Protein AF-A0A0F6YM95-F1 (afdb_monomer_lite)

InterPro domains:
  IPR043502 DNA/RNA polymerase superfamily [SSF56672] (3-67)
  IPR051083 Group II Intron Splicing and Mobility/Defense [PTHR34047] (2-70)

Sequence (93 aa):
MLEAIHEQDFLPCSYGFRPGRSAHHALRELNRILWTGEAAWVLEADIESFFDSIDREMLKEMLRRRILSSIHEIPIARVLPGAFGLWTRRIGW

Organism: NCBI:txid927083

Radius of gyration: 22.8 Å; chains: 1; bounding box: 77×30×32 Å

Foldseek 3Di:
DVLVLVVVPDDPLDQPPHPPGDPVVNVVVVVVCVVVVVDPDDDDDDDPPVVNPDDPVVVVVVVVVSVVVVVVVPPPVVPDPPPPPPPPPPDDD

Structure (mmCIF, N/CA/C/O backbone):
data_AF-A0A0F6YM95-F1
#
_entry.id   AF-A0A0F6YM95-F1
#
loop_
_atom_site.group_PDB
_atom_site.id
_atom_site.type_symbol
_atom_site.label_atom_id
_atom_site.label_alt_id
_atom_site.label_comp_id
_atom_site.label_asym_id
_atom_site.label_entity_id
_atom_site.label_seq_id
_atom_site.pdbx_PDB_ins_code
_atom_site.Cartn_x
_atom_site.Cartn_y
_atom_site.Cartn_z
_atom_site.occupancy
_atom_site.B_iso_or_equiv
_atom_site.auth_seq_id
_atom_site.auth_comp_id
_atom_site.auth_asym_id
_atom_site.auth_atom_id
_atom_site.pdbx_PDB_model_num
ATOM 1 N N . MET A 1 1 ? -20.758 -1.751 4.572 1.00 47.53 1 MET A N 1
ATOM 2 C CA . MET A 1 1 ? -21.414 -0.732 3.713 1.00 47.53 1 MET A CA 1
ATOM 3 C C . MET A 1 1 ? -20.462 0.379 3.245 1.00 47.53 1 MET A C 1
ATOM 5 O O . MET A 1 1 ? -20.766 0.978 2.229 1.00 47.53 1 MET A O 1
ATOM 9 N N . LEU A 1 2 ? -19.308 0.622 3.901 1.00 53.06 2 LEU A N 1
ATOM 10 C CA . LEU A 1 2 ? -18.258 1.517 3.367 1.00 53.06 2 LEU A CA 1
ATOM 11 C C . LEU A 1 2 ? -17.376 0.858 2.286 1.00 53.06 2 LEU A C 1
ATOM 13 O O . LEU A 1 2 ? -16.970 1.527 1.345 1.00 53.06 2 LEU A O 1
ATOM 17 N N . GLU A 1 3 ? -17.103 -0.447 2.387 1.00 52.53 3 GLU A N 1
ATOM 18 C CA . GLU A 1 3 ? -16.205 -1.168 1.462 1.00 52.53 3 GLU A CA 1
ATOM 19 C C . GLU A 1 3 ? -16.628 -1.046 -0.011 1.00 52.53 3 GLU A C 1
ATOM 21 O O . GLU A 1 3 ? -15.798 -0.743 -0.862 1.00 52.53 3 GLU A O 1
ATOM 26 N N . ALA A 1 4 ? -17.929 -1.170 -0.300 1.00 50.22 4 ALA A N 1
ATOM 27 C CA . ALA A 1 4 ? -18.471 -1.106 -1.660 1.00 50.22 4 ALA A CA 1
ATOM 28 C C . ALA A 1 4 ? -18.307 0.271 -2.340 1.00 50.22 4 ALA A C 1
ATOM 30 O O . ALA A 1 4 ? -18.273 0.348 -3.564 1.00 50.22 4 ALA A O 1
ATOM 31 N N . ILE A 1 5 ? -18.185 1.350 -1.557 1.00 54.50 5 ILE A N 1
ATOM 32 C CA . ILE A 1 5 ? -17.972 2.719 -2.060 1.00 54.50 5 ILE A CA 1
ATOM 33 C C . ILE A 1 5 ? -16.487 2.968 -2.36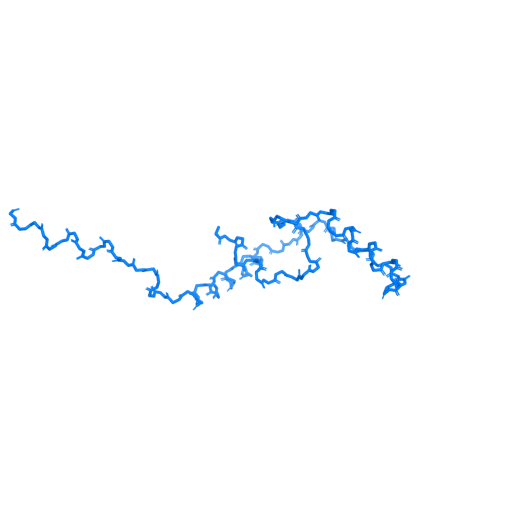8 1.00 54.50 5 ILE A C 1
ATOM 35 O O . ILE A 1 5 ? -16.148 3.732 -3.277 1.00 54.50 5 ILE A O 1
ATOM 39 N N . HIS A 1 6 ? -15.595 2.334 -1.603 1.00 52.72 6 HIS A N 1
ATOM 40 C CA . HIS A 1 6 ? -14.150 2.459 -1.785 1.00 52.72 6 HIS A CA 1
ATOM 41 C C . HIS A 1 6 ? -13.623 1.554 -2.903 1.00 52.72 6 HIS A C 1
ATOM 43 O O . HIS A 1 6 ? -12.666 1.915 -3.584 1.00 52.72 6 HIS A O 1
ATOM 49 N N . GLU A 1 7 ? -14.252 0.401 -3.135 1.00 56.72 7 GLU A N 1
ATOM 50 C CA . GLU A 1 7 ? -13.752 -0.582 -4.097 1.00 56.72 7 GLU A CA 1
ATOM 51 C C . GLU A 1 7 ? -13.777 -0.110 -5.557 1.00 56.72 7 GLU A C 1
ATOM 53 O O . GLU A 1 7 ? -12.927 -0.532 -6.340 1.00 56.72 7 GLU A O 1
ATOM 58 N N . GLN A 1 8 ? -14.688 0.807 -5.895 1.00 55.53 8 GLN A N 1
ATOM 59 C CA . GLN A 1 8 ? -14.828 1.377 -7.241 1.00 55.53 8 GLN A CA 1
ATOM 60 C C . GLN A 1 8 ? -13.700 2.351 -7.621 1.00 55.53 8 GLN A C 1
ATOM 62 O O . GLN A 1 8 ? -13.443 2.544 -8.805 1.00 55.53 8 GLN A O 1
ATOM 67 N N . ASP A 1 9 ? -12.996 2.914 -6.636 1.00 63.03 9 ASP A N 1
ATOM 68 C CA . ASP A 1 9 ? -11.919 3.889 -6.854 1.00 63.03 9 ASP A CA 1
ATOM 69 C C . ASP A 1 9 ? -10.517 3.299 -6.712 1.00 63.03 9 ASP A C 1
ATOM 71 O O . ASP A 1 9 ? -9.528 3.927 -7.100 1.00 63.03 9 ASP A O 1
ATOM 75 N N . PHE A 1 10 ? -10.393 2.115 -6.110 1.00 69.88 10 PHE A N 1
ATOM 76 C CA . PHE A 1 10 ? -9.079 1.526 -5.919 1.00 69.88 10 PHE A CA 1
ATOM 77 C C . PHE A 1 10 ? -8.488 1.108 -7.257 1.00 69.88 10 PHE A C 1
ATOM 79 O O . PHE A 1 10 ? -9.041 0.271 -7.973 1.00 69.88 10 PHE A O 1
ATOM 86 N N . LEU A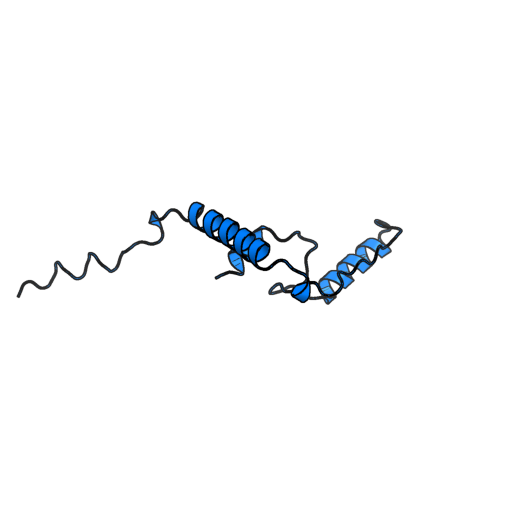 1 11 ? -7.290 1.620 -7.534 1.00 74.19 11 LEU A N 1
ATOM 87 C CA . LEU A 1 11 ? -6.524 1.198 -8.693 1.00 74.19 11 LEU A CA 1
ATOM 88 C C . LEU A 1 11 ? -6.349 -0.333 -8.703 1.00 74.19 11 LEU A C 1
ATOM 90 O O . LEU A 1 11 ? -6.218 -0.959 -7.640 1.00 74.19 11 LEU A O 1
ATOM 94 N N . PRO A 1 12 ? -6.291 -0.961 -9.893 1.00 77.44 12 PRO A N 1
ATOM 95 C CA . PRO A 1 12 ? -6.074 -2.400 -10.017 1.00 77.44 12 PRO A CA 1
ATOM 96 C C . PRO A 1 12 ? -4.789 -2.889 -9.339 1.00 77.44 12 PRO A C 1
ATOM 98 O O . PRO A 1 12 ? -4.745 -4.039 -8.914 1.00 77.44 12 PRO A O 1
ATOM 101 N N . CYS A 1 13 ? -3.785 -2.024 -9.183 1.00 78.94 13 CYS A N 1
ATOM 102 C CA . CYS A 1 13 ? -2.527 -2.308 -8.492 1.00 78.94 13 CYS A CA 1
ATOM 103 C C . CYS A 1 13 ? -2.577 -2.109 -6.964 1.00 78.94 13 CYS A C 1
ATOM 105 O O . CYS A 1 13 ? -1.576 -2.336 -6.290 1.00 78.94 13 CYS A O 1
ATOM 107 N N . SER A 1 14 ? -3.717 -1.707 -6.391 1.00 83.19 14 SER A N 1
ATOM 108 C CA . SER A 1 14 ? -3.881 -1.599 -4.938 1.00 83.19 14 SER A CA 1
ATOM 109 C C . SER A 1 14 ? -4.301 -2.945 -4.339 1.00 83.19 14 SER A C 1
ATOM 111 O O . SER A 1 14 ? -5.359 -3.493 -4.679 1.00 83.19 14 SER A O 1
ATOM 113 N N . TYR A 1 15 ? -3.470 -3.484 -3.445 1.00 83.00 15 TYR A N 1
ATOM 114 C CA . TYR A 1 15 ? -3.665 -4.796 -2.811 1.00 83.00 15 TYR A CA 1
ATOM 115 C C . TYR A 1 15 ? -3.831 -4.735 -1.285 1.00 83.00 15 TYR A C 1
ATOM 117 O O . TYR A 1 15 ? -4.258 -5.723 -0.690 1.00 83.00 15 TYR A O 1
ATOM 125 N N . GLY A 1 16 ? -3.498 -3.609 -0.646 1.00 81.44 16 GLY A N 1
ATOM 126 C CA . GLY A 1 16 ? -3.554 -3.454 0.810 1.00 81.44 16 GLY A CA 1
ATOM 127 C C . GLY A 1 16 ? -4.978 -3.248 1.331 1.00 81.44 16 GLY A C 1
ATOM 128 O O . GLY A 1 16 ? -5.761 -2.547 0.700 1.00 81.44 16 GLY A O 1
ATOM 129 N N . PHE A 1 17 ? -5.297 -3.844 2.487 1.00 74.38 17 PHE A N 1
ATOM 130 C CA . PHE A 1 17 ? -6.556 -3.652 3.232 1.00 74.38 17 PHE A CA 1
ATOM 131 C C . PHE A 1 17 ? -7.844 -3.840 2.407 1.00 74.38 17 PHE A C 1
ATOM 133 O O . PHE A 1 17 ? -8.851 -3.178 2.655 1.00 74.38 17 PHE A O 1
ATOM 140 N N . ARG A 1 18 ? -7.823 -4.752 1.426 1.00 75.69 18 ARG A N 1
ATOM 141 C CA . ARG A 1 18 ? -8.970 -5.057 0.560 1.00 75.69 18 ARG A CA 1
ATOM 142 C C . ARG A 1 18 ? -9.466 -6.489 0.775 1.00 75.69 18 ARG A C 1
ATOM 144 O O . ARG A 1 18 ? -8.644 -7.408 0.794 1.00 75.69 18 ARG A O 1
ATOM 151 N N . PRO A 1 19 ? -10.787 -6.716 0.878 1.00 71.62 19 PRO A N 1
ATOM 152 C CA . PRO A 1 19 ? -11.331 -8.067 0.940 1.00 71.62 19 PRO A CA 1
ATOM 153 C C . PRO A 1 19 ? -10.993 -8.830 -0.350 1.00 71.62 19 PRO A C 1
ATOM 155 O O . PRO A 1 19 ? -11.087 -8.298 -1.452 1.00 71.62 19 PRO A O 1
ATOM 1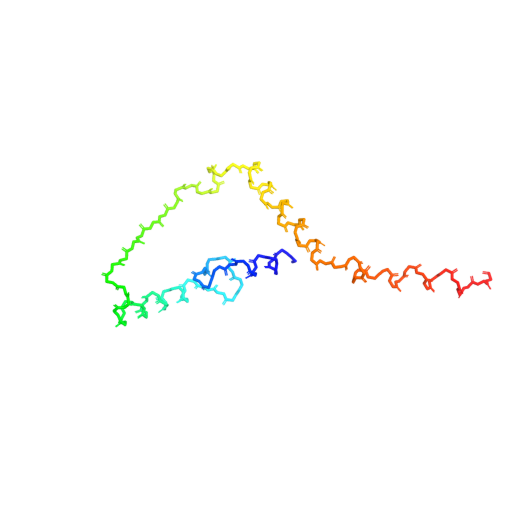58 N N . GLY A 1 20 ? -10.530 -10.076 -0.221 1.00 78.19 20 GLY A N 1
ATOM 159 C CA . GLY A 1 20 ? -10.176 -10.923 -1.369 1.00 78.19 20 GLY A CA 1
ATOM 160 C C . GLY A 1 20 ? -8.862 -10.574 -2.083 1.00 78.19 20 GLY A C 1
ATOM 161 O O . GLY A 1 20 ? -8.519 -11.232 -3.064 1.00 78.19 20 GLY A O 1
ATOM 162 N N . ARG A 1 21 ? -8.092 -9.589 -1.600 1.00 79.81 21 ARG A N 1
ATOM 163 C CA . ARG A 1 21 ? -6.724 -9.308 -2.065 1.00 79.81 21 ARG A CA 1
ATOM 164 C C . ARG A 1 21 ? -5.737 -9.465 -0.914 1.00 79.81 21 ARG A C 1
ATOM 166 O O . ARG A 1 21 ? -6.059 -9.217 0.241 1.00 79.81 21 ARG A O 1
ATOM 173 N N . SER A 1 22 ? -4.530 -9.923 -1.229 1.00 83.69 22 SER A N 1
ATOM 174 C CA . SER A 1 22 ? -3.485 -10.181 -0.235 1.00 83.69 22 SER A CA 1
ATOM 175 C C . SER A 1 22 ? -2.117 -9.758 -0.754 1.00 83.69 22 SER A C 1
ATOM 177 O O . SER A 1 22 ? -1.919 -9.618 -1.964 1.00 83.69 22 SER A O 1
ATOM 179 N N . ALA A 1 23 ? -1.153 -9.615 0.158 1.00 85.69 23 ALA A N 1
ATOM 180 C CA . ALA A 1 23 ? 0.238 -9.312 -0.179 1.00 85.69 23 ALA A CA 1
ATOM 181 C C . ALA A 1 23 ? 0.838 -10.311 -1.189 1.00 85.69 23 ALA A C 1
ATOM 183 O O . ALA A 1 23 ? 1.637 -9.934 -2.041 1.00 85.69 23 ALA A O 1
ATOM 184 N N . HIS A 1 24 ? 0.388 -11.570 -1.171 1.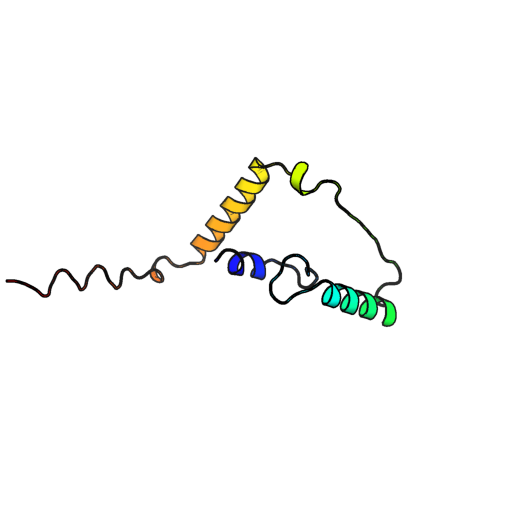00 88.38 24 HIS A N 1
ATOM 185 C CA . HIS A 1 24 ? 0.825 -12.584 -2.131 1.00 88.38 24 HIS A CA 1
ATOM 186 C C . HIS A 1 24 ? 0.418 -12.253 -3.572 1.00 88.38 24 HIS A C 1
ATOM 188 O O . HIS A 1 24 ? 1.155 -12.577 -4.500 1.00 88.38 24 HIS A O 1
ATOM 194 N N . HIS A 1 25 ? -0.733 -11.606 -3.781 1.00 87.50 25 HIS A N 1
ATOM 195 C CA . HIS A 1 25 ? -1.134 -11.155 -5.115 1.00 87.50 25 HIS A CA 1
ATOM 196 C C . HIS A 1 25 ? -0.232 -10.025 -5.615 1.00 87.50 25 HIS A C 1
ATOM 198 O O . HIS A 1 25 ? 0.190 -10.069 -6.767 1.00 87.50 25 HIS A O 1
ATOM 204 N N . ALA A 1 26 ? 0.126 -9.080 -4.740 1.00 86.62 26 ALA A N 1
ATOM 205 C CA . ALA A 1 26 ? 1.063 -8.009 -5.075 1.00 86.62 26 ALA A CA 1
ATOM 206 C C . ALA A 1 26 ? 2.438 -8.568 -5.471 1.00 86.62 26 ALA A C 1
ATOM 208 O O . ALA A 1 26 ? 2.986 -8.195 -6.504 1.00 86.62 26 ALA A O 1
ATOM 209 N N . LEU A 1 27 ? 2.958 -9.526 -4.694 1.00 87.81 27 LEU A N 1
ATOM 210 C CA . LEU A 1 27 ? 4.249 -10.156 -4.970 1.00 87.81 27 LEU A CA 1
ATOM 211 C C . LEU A 1 27 ? 4.242 -10.959 -6.278 1.00 87.81 27 LEU A C 1
ATOM 213 O O . LEU A 1 27 ? 5.216 -10.934 -7.024 1.00 87.81 27 LEU A O 1
ATOM 217 N N . ARG A 1 28 ? 3.144 -11.665 -6.577 1.00 91.31 28 ARG A N 1
ATOM 218 C CA . ARG A 1 28 ? 2.993 -12.388 -7.849 1.00 91.31 28 ARG A CA 1
ATOM 219 C C . ARG A 1 28 ? 3.028 -11.445 -9.046 1.00 91.31 28 ARG A C 1
ATOM 221 O O . ARG A 1 28 ? 3.697 -11.762 -10.023 1.00 91.31 28 ARG A O 1
ATOM 228 N N . GLU A 1 29 ? 2.345 -10.307 -8.959 1.00 88.94 29 GLU A N 1
ATOM 229 C CA . GLU A 1 29 ? 2.345 -9.317 -10.037 1.00 88.94 29 GLU A CA 1
ATOM 230 C C . GLU A 1 29 ? 3.719 -8.658 -10.197 1.00 88.94 29 GLU A C 1
ATOM 232 O O . GLU A 1 29 ? 4.216 -8.546 -11.315 1.00 88.94 29 GLU A O 1
ATOM 237 N N . LEU A 1 30 ? 4.385 -8.317 -9.089 1.00 87.69 30 LEU A N 1
ATOM 238 C CA . LEU A 1 30 ? 5.754 -7.802 -9.116 1.00 87.69 30 LEU A CA 1
ATOM 239 C C . LEU A 1 30 ? 6.716 -8.795 -9.787 1.00 87.69 30 LEU A C 1
ATOM 241 O O . LEU A 1 30 ? 7.451 -8.421 -10.697 1.00 87.69 30 LEU A O 1
ATOM 245 N N . ASN A 1 31 ? 6.672 -10.071 -9.397 1.00 89.75 31 ASN A N 1
ATOM 246 C CA . ASN A 1 31 ? 7.503 -11.113 -10.005 1.00 89.75 31 ASN A CA 1
ATOM 247 C C . ASN A 1 31 ? 7.216 -11.284 -11.501 1.00 89.75 31 ASN A C 1
ATOM 249 O O . ASN A 1 31 ? 8.146 -11.479 -12.279 1.00 89.75 31 ASN A O 1
ATOM 253 N N . ARG A 1 32 ? 5.945 -11.186 -11.917 1.00 92.19 32 ARG A N 1
ATOM 254 C CA . ARG A 1 32 ? 5.562 -11.228 -13.333 1.00 92.19 32 ARG A CA 1
ATOM 255 C C . ARG A 1 32 ? 6.240 -10.100 -14.109 1.00 92.19 32 ARG A C 1
ATOM 257 O O . ARG A 1 32 ? 6.902 -10.390 -15.096 1.00 92.19 32 ARG A O 1
ATOM 264 N N . ILE A 1 33 ? 6.111 -8.859 -13.638 1.00 88.81 33 ILE A N 1
ATOM 265 C CA . ILE A 1 33 ? 6.681 -7.658 -14.275 1.00 88.81 33 ILE A CA 1
ATOM 266 C C . ILE A 1 33 ? 8.209 -7.759 -14.387 1.00 88.81 33 ILE A C 1
ATOM 268 O O . ILE A 1 33 ? 8.785 -7.407 -15.418 1.00 88.81 33 ILE A O 1
ATOM 272 N N . LEU A 1 34 ? 8.867 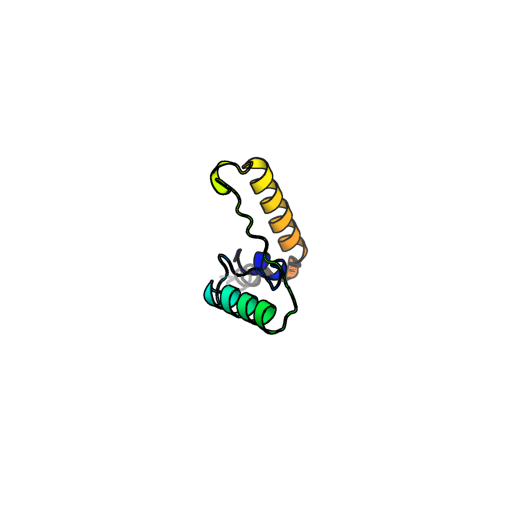-8.266 -13.341 1.00 88.69 34 LEU A N 1
ATOM 273 C CA . LEU A 1 34 ? 10.316 -8.469 -13.332 1.00 88.69 34 LEU A CA 1
ATOM 274 C C . LEU A 1 34 ? 10.757 -9.552 -14.323 1.00 88.69 34 LEU A C 1
ATOM 276 O O . LEU A 1 34 ? 11.739 -9.366 -15.038 1.00 88.69 34 LEU A O 1
ATOM 280 N N . TRP A 1 35 ? 10.033 -10.672 -14.402 1.00 89.88 35 TRP A N 1
ATOM 281 C CA . TRP A 1 35 ? 10.381 -11.770 -15.309 1.00 89.88 35 TRP A CA 1
ATOM 282 C C . TRP A 1 35 ? 10.059 -11.496 -16.775 1.00 89.88 35 TRP A C 1
ATOM 284 O O . TRP A 1 35 ? 10.760 -12.012 -17.644 1.00 89.88 35 TRP A O 1
ATOM 294 N N . THR A 1 36 ? 9.030 -10.702 -17.075 1.00 91.62 36 THR A N 1
ATOM 295 C CA . THR A 1 36 ? 8.714 -10.305 -18.456 1.00 91.62 36 THR A CA 1
ATOM 296 C C . THR A 1 36 ? 9.612 -9.180 -18.967 1.00 91.62 36 THR A C 1
ATOM 298 O O . THR A 1 36 ? 9.582 -8.877 -20.158 1.00 91.62 36 THR A O 1
ATOM 301 N N . GLY A 1 37 ? 10.425 -8.574 -18.094 1.00 87.56 37 GLY A N 1
ATOM 302 C CA . GLY A 1 37 ? 11.280 -7.440 -18.439 1.00 87.56 37 GLY A CA 1
ATOM 303 C C . GLY A 1 37 ? 10.501 -6.145 -18.683 1.00 87.56 37 GLY A C 1
ATOM 304 O O . GLY A 1 37 ? 11.047 -5.212 -19.266 1.00 87.56 37 GLY A O 1
ATOM 305 N N . GLU A 1 38 ? 9.238 -6.072 -18.246 1.00 86.9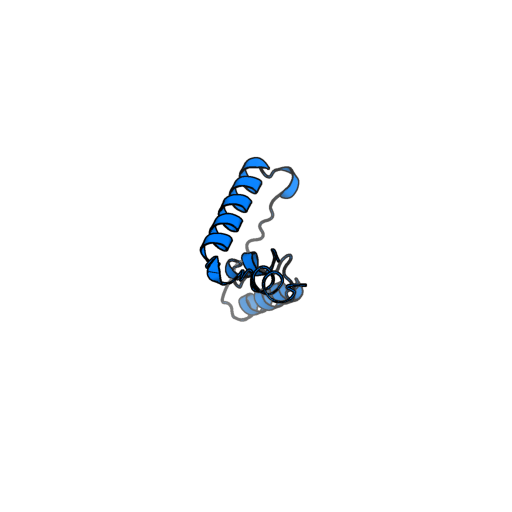4 38 GLU A N 1
ATOM 306 C CA . GLU A 1 38 ? 8.391 -4.875 -18.359 1.00 86.94 38 GLU A CA 1
ATOM 307 C C . GLU A 1 38 ? 8.919 -3.712 -17.507 1.00 86.94 38 GLU A C 1
ATOM 309 O O . GLU A 1 38 ? 8.711 -2.548 -17.848 1.00 86.94 38 GLU A O 1
ATOM 314 N N . ALA A 1 39 ? 9.638 -4.017 -16.424 1.00 84.31 39 ALA A N 1
ATOM 315 C CA . ALA A 1 39 ? 10.366 -3.036 -15.633 1.00 84.31 39 ALA A CA 1
ATOM 316 C C . ALA A 1 39 ? 11.774 -3.544 -15.316 1.00 84.31 39 ALA A C 1
ATOM 318 O O . ALA A 1 39 ? 11.955 -4.667 -14.854 1.00 84.31 39 ALA A O 1
ATOM 319 N N . ALA A 1 40 ? 12.773 -2.688 -15.526 1.00 84.69 40 ALA A N 1
ATOM 320 C CA . ALA A 1 40 ? 14.168 -2.998 -15.210 1.00 84.69 40 ALA A CA 1
ATOM 321 C C . ALA A 1 40 ? 14.605 -2.466 -13.827 1.00 84.69 40 ALA A C 1
ATOM 323 O O . ALA A 1 40 ? 15.697 -2.784 -13.365 1.00 84.69 40 ALA A O 1
ATOM 324 N N . TRP A 1 41 ? 13.786 -1.620 -13.193 1.00 84.62 41 TRP A N 1
ATOM 325 C CA . TRP A 1 41 ? 14.114 -0.900 -11.961 1.00 84.62 41 TRP A CA 1
ATOM 326 C C . TRP A 1 41 ? 12.892 -0.906 -11.040 1.00 84.62 41 TRP A C 1
ATOM 328 O O . TRP A 1 41 ? 11.767 -0.718 -11.507 1.00 84.62 41 TRP A O 1
ATOM 338 N N . VAL A 1 42 ? 13.112 -1.111 -9.740 1.00 86.94 42 VAL A N 1
ATOM 339 C CA . VAL A 1 42 ? 12.065 -1.090 -8.709 1.00 86.94 42 VAL A CA 1
ATOM 340 C C . VAL A 1 42 ? 12.349 0.070 -7.765 1.00 86.94 42 VAL A C 1
ATOM 342 O O . VAL A 1 42 ? 13.461 0.192 -7.256 1.00 86.94 42 VAL A O 1
ATOM 345 N N . LEU A 1 43 ? 11.346 0.920 -7.546 1.00 87.50 43 LEU A N 1
ATOM 346 C CA . LEU A 1 43 ? 11.395 1.987 -6.553 1.00 87.50 43 LEU A CA 1
ATOM 347 C C . LEU A 1 43 ? 10.615 1.543 -5.316 1.00 87.50 43 LEU A C 1
ATOM 349 O O . LEU A 1 43 ? 9.407 1.319 -5.395 1.00 87.50 43 LEU A O 1
ATOM 353 N N . GLU A 1 44 ? 11.306 1.442 -4.188 1.00 86.19 44 GLU A N 1
ATOM 354 C CA . GLU A 1 44 ? 10.689 1.240 -2.882 1.00 86.19 44 GLU A CA 1
ATOM 355 C C . GLU A 1 44 ? 10.492 2.604 -2.216 1.00 86.19 44 GLU A C 1
ATOM 357 O O . GLU A 1 44 ? 11.441 3.369 -2.045 1.00 86.19 44 GLU A O 1
ATOM 362 N N . ALA A 1 45 ? 9.244 2.926 -1.890 1.00 87.31 45 ALA A N 1
ATOM 363 C CA . ALA A 1 45 ? 8.878 4.142 -1.184 1.00 87.31 45 ALA A CA 1
ATOM 364 C C . ALA A 1 45 ? 7.892 3.778 -0.074 1.00 87.31 45 ALA A C 1
ATOM 366 O O . ALA A 1 45 ? 6.908 3.081 -0.328 1.00 87.31 45 ALA A O 1
ATOM 367 N N . ASP A 1 46 ? 8.159 4.268 1.132 1.00 84.44 46 ASP A N 1
ATOM 368 C CA . ASP A 1 46 ? 7.309 4.092 2.306 1.00 84.44 46 ASP A CA 1
ATOM 369 C C . ASP A 1 46 ? 6.988 5.456 2.926 1.00 84.44 46 ASP A C 1
ATOM 371 O O . ASP A 1 46 ? 7.771 6.404 2.807 1.00 84.44 46 ASP A O 1
ATOM 375 N N . ILE A 1 47 ? 5.815 5.569 3.551 1.00 83.06 47 ILE A N 1
ATOM 376 C CA . ILE A 1 47 ? 5.392 6.797 4.229 1.00 83.06 47 ILE A CA 1
ATOM 377 C C . ILE A 1 47 ? 5.550 6.593 5.730 1.00 83.06 47 ILE A C 1
ATOM 379 O O . ILE A 1 47 ? 4.769 5.875 6.358 1.00 83.06 47 ILE A O 1
ATOM 383 N N . GLU A 1 48 ? 6.516 7.295 6.315 1.00 80.19 48 GLU A N 1
ATOM 384 C CA . GLU A 1 48 ? 6.734 7.267 7.754 1.00 80.19 48 GLU A CA 1
ATOM 385 C C . GLU A 1 48 ? 5.512 7.820 8.504 1.00 80.19 48 GLU A C 1
ATOM 387 O O . GLU A 1 48 ? 5.007 8.904 8.207 1.00 80.19 48 GLU A O 1
ATOM 392 N N . SER A 1 49 ? 5.044 7.076 9.510 1.00 75.31 49 SER A N 1
ATOM 393 C CA . SER A 1 49 ? 4.001 7.524 10.444 1.00 75.31 49 SER A CA 1
ATOM 394 C C . SER A 1 49 ? 2.728 8.045 9.760 1.00 75.31 49 SER A C 1
ATOM 396 O O . SER A 1 49 ? 2.147 9.050 10.178 1.00 75.31 49 SER A O 1
ATOM 398 N N . PHE A 1 50 ? 2.270 7.367 8.700 1.00 75.94 50 PHE A N 1
ATOM 399 C CA . PHE A 1 50 ? 1.106 7.779 7.903 1.00 75.94 50 PHE A CA 1
ATOM 400 C C . PHE A 1 50 ? -0.136 8.120 8.748 1.00 75.94 50 PHE A C 1
ATOM 402 O O . PHE A 1 50 ? -0.773 9.147 8.534 1.00 75.94 50 PHE A O 1
ATOM 409 N N . PHE A 1 51 ? -0.481 7.287 9.735 1.00 71.75 51 PHE A N 1
ATOM 410 C CA . PHE A 1 51 ? -1.690 7.490 10.544 1.00 71.75 51 PHE A CA 1
ATOM 411 C C . PHE A 1 51 ? -1.545 8.560 11.632 1.00 71.75 51 PHE A C 1
ATOM 413 O O . PHE A 1 51 ? -2.555 9.117 12.066 1.00 71.75 51 PHE A O 1
ATOM 420 N N . ASP A 1 52 ? -0.318 8.860 12.054 1.00 75.38 52 ASP A N 1
ATOM 421 C CA . ASP A 1 52 ? -0.049 9.846 13.103 1.00 75.38 52 ASP A CA 1
ATOM 422 C C . ASP A 1 52 ? 0.147 11.254 12.527 1.00 75.38 52 ASP A C 1
ATOM 424 O O . ASP A 1 52 ? -0.208 12.241 13.170 1.00 75.38 52 ASP A O 1
ATOM 428 N N . SER A 1 53 ? 0.665 11.344 11.298 1.00 77.75 53 SER A N 1
ATOM 429 C CA . SER A 1 53 ? 0.958 12.602 10.599 1.00 77.75 53 SER A CA 1
ATOM 430 C C . SER A 1 53 ? -0.205 13.148 9.763 1.00 77.75 53 SER A C 1
ATOM 432 O O . SER A 1 53 ? -0.156 14.299 9.326 1.00 77.75 53 SER A O 1
ATOM 434 N N . ILE A 1 54 ? -1.260 12.358 9.532 1.00 80.50 54 ILE A N 1
ATOM 435 C CA . ILE A 1 54 ? -2.382 12.780 8.689 1.00 80.50 54 ILE A CA 1
ATOM 436 C C . ILE A 1 54 ? -3.244 13.854 9.367 1.00 80.50 54 ILE A C 1
ATOM 438 O O . ILE A 1 54 ? -3.715 13.697 10.498 1.00 80.50 54 ILE A O 1
ATOM 442 N N . ASP A 1 55 ? -3.513 14.942 8.639 1.00 83.19 55 ASP A N 1
ATOM 443 C CA . ASP A 1 55 ? -4.456 15.968 9.079 1.00 83.19 55 ASP A CA 1
ATOM 444 C C . ASP A 1 55 ? -5.868 15.367 9.179 1.00 83.19 55 ASP A C 1
ATOM 446 O O . ASP A 1 55 ? -6.488 14.951 8.191 1.00 83.19 55 ASP A O 1
ATOM 450 N N . ARG A 1 56 ? -6.384 15.310 10.409 1.00 84.00 56 ARG A N 1
ATOM 451 C CA . ARG A 1 56 ? -7.676 14.689 10.717 1.00 84.00 56 ARG A CA 1
ATOM 452 C C . ARG A 1 56 ? -8.855 15.460 10.131 1.00 84.00 56 ARG A C 1
ATOM 454 O O . ARG A 1 56 ? -9.877 14.840 9.839 1.00 84.00 56 ARG A O 1
ATOM 461 N N . GLU A 1 57 ? -8.752 16.775 9.971 1.00 84.81 57 GLU A N 1
ATOM 462 C CA . GLU A 1 57 ? -9.817 17.585 9.378 1.00 84.81 57 GLU A CA 1
ATOM 463 C C . GLU A 1 57 ? -9.851 17.408 7.863 1.00 84.81 57 GLU A C 1
ATOM 465 O O . GLU A 1 57 ? -10.929 17.204 7.299 1.00 84.81 57 GLU A O 1
ATOM 470 N N . MET A 1 58 ? -8.683 17.341 7.220 1.00 83.94 58 MET A N 1
ATOM 471 C CA . MET A 1 58 ? -8.586 16.974 5.807 1.00 83.94 58 MET A CA 1
ATOM 472 C C . MET A 1 58 ? -9.156 15.571 5.559 1.00 83.94 58 MET A C 1
ATOM 474 O O . MET A 1 58 ? -9.972 15.392 4.655 1.00 83.94 58 MET A O 1
ATOM 478 N N . LEU A 1 59 ? -8.804 14.587 6.394 1.00 81.94 59 LEU A N 1
ATOM 479 C CA . LEU A 1 59 ? -9.331 13.223 6.283 1.00 81.94 59 LEU A CA 1
ATOM 480 C C . LEU A 1 59 ? -10.863 13.190 6.402 1.00 81.94 59 LEU A C 1
ATOM 482 O O . LEU A 1 59 ? -11.538 12.548 5.595 1.00 81.94 59 LEU A O 1
ATOM 486 N N . LYS A 1 60 ? -11.433 13.904 7.382 1.00 82.81 60 LYS A N 1
ATOM 487 C CA . LYS A 1 60 ? -12.893 14.009 7.548 1.00 82.81 60 LYS A CA 1
ATOM 488 C C . LYS A 1 60 ? -13.553 14.677 6.349 1.00 82.81 60 LYS A C 1
ATOM 490 O O . LYS A 1 60 ? -14.620 14.237 5.934 1.00 82.81 60 LYS A O 1
ATOM 495 N N . GLU A 1 61 ? -12.950 15.722 5.795 1.00 83.88 61 GLU A N 1
ATOM 496 C CA . GLU A 1 61 ? -13.478 16.414 4.621 1.00 83.88 61 GLU A CA 1
ATOM 497 C C . GLU A 1 61 ? -13.474 15.512 3.381 1.00 83.88 61 GLU A C 1
ATOM 499 O O . GLU A 1 61 ? -14.481 15.425 2.676 1.00 83.88 61 GLU A O 1
ATOM 504 N N . MET A 1 62 ? -12.396 14.754 3.158 1.00 80.38 62 MET A N 1
ATOM 505 C CA . MET A 1 62 ? -12.333 13.751 2.089 1.00 80.38 62 MET A CA 1
ATOM 506 C C . MET A 1 62 ? -13.419 12.680 2.257 1.00 80.38 62 MET A C 1
ATOM 508 O O . MET A 1 62 ? -14.121 12.356 1.296 1.00 80.38 62 MET A O 1
ATOM 512 N N . LEU A 1 63 ? -13.621 12.181 3.482 1.00 78.75 63 LEU A N 1
ATOM 513 C CA . LEU A 1 63 ? -14.693 11.229 3.792 1.00 78.75 63 LEU A CA 1
ATOM 514 C C . LEU A 1 63 ? -16.085 11.829 3.548 1.00 78.75 63 LEU A C 1
ATOM 516 O O . LEU A 1 63 ? -16.933 11.172 2.944 1.00 78.75 63 LEU A O 1
ATOM 520 N N . ARG A 1 64 ? -16.332 13.079 3.963 1.00 80.00 64 ARG A N 1
ATOM 521 C CA . ARG A 1 64 ? -17.616 13.770 3.745 1.00 80.00 64 ARG A CA 1
ATOM 522 C C . ARG A 1 64 ? -17.928 13.936 2.265 1.00 80.00 64 ARG A C 1
ATOM 524 O O . ARG A 1 64 ? -19.034 13.595 1.851 1.00 80.00 64 ARG A O 1
ATOM 531 N N . ARG A 1 65 ? -16.964 14.406 1.465 1.00 76.75 65 ARG A N 1
ATOM 532 C CA . ARG A 1 65 ? -17.127 14.545 0.007 1.00 76.75 65 ARG A CA 1
ATOM 533 C C . ARG A 1 65 ? -17.487 13.213 -0.640 1.00 76.75 65 ARG A C 1
ATOM 535 O O . ARG A 1 65 ? -18.395 13.168 -1.464 1.00 76.75 65 ARG A O 1
ATOM 542 N N . ARG A 1 66 ? -16.830 12.130 -0.219 1.00 68.12 66 ARG A N 1
ATOM 543 C CA . ARG A 1 66 ? -17.053 10.788 -0.769 1.00 68.12 66 ARG A CA 1
ATOM 544 C C . ARG A 1 66 ? -18.398 10.181 -0.363 1.00 68.12 66 ARG A C 1
ATOM 546 O O . ARG A 1 66 ? -19.072 9.555 -1.178 1.00 68.12 66 ARG A O 1
ATOM 553 N N . ILE A 1 67 ? -18.826 10.370 0.884 1.00 71.81 67 ILE A N 1
ATOM 554 C CA . ILE A 1 67 ? -20.153 9.919 1.329 1.00 71.81 67 ILE A CA 1
ATOM 555 C C . ILE A 1 67 ? -21.245 10.709 0.597 1.00 71.81 67 ILE A C 1
ATOM 557 O O . ILE A 1 67 ? -22.218 10.121 0.133 1.00 71.81 67 ILE A O 1
ATOM 561 N N . LEU A 1 68 ? -21.068 12.023 0.428 1.00 63.88 68 LEU A N 1
ATOM 562 C CA . LEU A 1 68 ? -22.029 12.870 -0.278 1.00 63.88 68 LEU A CA 1
ATOM 563 C C . LEU A 1 68 ? -22.134 12.524 -1.772 1.00 63.88 68 LEU A C 1
ATOM 565 O O . LEU A 1 68 ? -23.244 12.533 -2.309 1.00 63.88 68 LEU A O 1
ATOM 569 N N . SER A 1 69 ? -21.018 12.182 -2.430 1.00 58.16 69 SER A N 1
ATOM 570 C CA . SER A 1 69 ? -21.031 11.708 -3.822 1.00 58.16 69 SER A CA 1
ATOM 571 C C . SER A 1 69 ? -21.747 10.362 -3.947 1.00 58.16 69 SER A C 1
ATOM 573 O O . SER A 1 69 ? -22.576 10.185 -4.832 1.00 58.16 69 SER A O 1
ATOM 575 N N . SER A 1 70 ? -21.524 9.456 -2.994 1.00 58.56 70 SER A N 1
ATOM 576 C CA . SER A 1 70 ? -22.183 8.143 -2.964 1.00 58.56 70 SER A CA 1
ATOM 577 C C . SER A 1 70 ? -23.691 8.243 -2.722 1.00 58.56 70 SER A C 1
ATOM 579 O O . SER A 1 70 ? -24.454 7.429 -3.230 1.00 58.56 70 SER A O 1
ATOM 581 N N . ILE A 1 71 ? -24.143 9.247 -1.962 1.00 59.03 71 ILE A N 1
ATOM 582 C CA . ILE A 1 71 ? -25.572 9.528 -1.756 1.00 59.03 71 ILE A CA 1
ATOM 583 C C . ILE A 1 71 ? -26.202 10.152 -3.009 1.00 59.03 71 ILE A C 1
ATOM 585 O O . ILE A 1 71 ? -27.353 9.850 -3.303 1.00 59.03 71 ILE A O 1
ATOM 589 N N . HIS A 1 72 ? -25.472 10.978 -3.768 1.00 57.53 72 HIS A N 1
ATOM 590 C CA . HIS A 1 72 ? -25.974 11.537 -5.032 1.00 57.53 72 HIS A CA 1
ATOM 591 C C . HIS A 1 72 ? -26.230 10.466 -6.100 1.00 57.53 72 HIS A C 1
ATOM 593 O O . HIS A 1 72 ? -27.150 10.612 -6.902 1.00 57.53 72 HIS A O 1
ATOM 599 N N . GLU A 1 73 ? -25.452 9.383 -6.098 1.00 54.41 73 GLU A N 1
ATOM 600 C CA . GLU A 1 73 ? -25.633 8.259 -7.024 1.00 54.41 73 GLU A CA 1
ATOM 601 C C . GLU A 1 73 ? -26.724 7.271 -6.588 1.00 54.41 73 GLU A C 1
ATOM 603 O O . GLU A 1 73 ? -27.166 6.444 -7.387 1.00 54.41 73 GLU A O 1
ATOM 608 N N . ILE A 1 74 ? -27.210 7.362 -5.344 1.00 53.66 74 ILE A N 1
ATOM 609 C CA . ILE A 1 74 ? -28.393 6.624 -4.900 1.00 53.66 74 ILE A CA 1
ATOM 610 C C . ILE A 1 74 ? -29.613 7.504 -5.196 1.00 53.66 74 ILE A C 1
ATOM 612 O O . ILE A 1 74 ? -29.896 8.425 -4.427 1.00 53.66 74 ILE A O 1
ATOM 616 N N . PRO A 1 75 ? -30.400 7.240 -6.260 1.00 44.00 75 PRO A N 1
ATOM 617 C CA . PRO A 1 75 ? -31.684 7.901 -6.399 1.00 44.00 75 PRO A CA 1
ATOM 618 C C . PRO A 1 75 ? -32.497 7.576 -5.146 1.00 44.00 75 PRO A C 1
ATOM 620 O O . PRO A 1 75 ? -32.782 6.410 -4.863 1.00 44.00 75 PRO A O 1
ATOM 623 N N . ILE A 1 76 ? -32.870 8.615 -4.395 1.00 51.88 76 ILE A N 1
ATOM 624 C CA . ILE A 1 76 ? -33.650 8.558 -3.143 1.00 51.88 76 ILE A CA 1
ATOM 625 C C . ILE A 1 76 ? -34.935 7.716 -3.310 1.00 51.88 76 ILE A C 1
ATOM 627 O O . ILE A 1 76 ? -35.469 7.180 -2.346 1.00 51.88 76 ILE A O 1
ATOM 631 N N . ALA A 1 77 ? -35.375 7.485 -4.550 1.00 48.97 77 ALA A N 1
ATOM 632 C CA . ALA A 1 77 ? -36.446 6.563 -4.911 1.00 48.97 77 ALA A CA 1
ATOM 633 C C . ALA A 1 77 ? -36.176 5.065 -4.621 1.00 48.97 77 ALA A C 1
ATOM 635 O O . ALA A 1 77 ? -37.131 4.292 -4.605 1.00 48.97 77 ALA A O 1
ATOM 636 N N . ARG A 1 78 ? -34.927 4.617 -4.398 1.00 43.03 78 ARG A N 1
ATOM 637 C CA . ARG A 1 78 ? -34.611 3.199 -4.102 1.00 43.03 78 ARG A CA 1
ATOM 638 C C . ARG A 1 78 ? -34.583 2.871 -2.608 1.00 43.03 78 ARG A C 1
ATOM 640 O O . ARG A 1 78 ? -34.657 1.698 -2.248 1.00 43.03 78 ARG A O 1
ATOM 647 N N . VAL A 1 79 ? -34.585 3.881 -1.738 1.00 52.75 79 VAL A N 1
ATOM 648 C CA . VAL A 1 79 ? -34.990 3.711 -0.337 1.00 52.75 79 VAL A CA 1
ATOM 649 C C . VAL A 1 79 ? -36.504 3.884 -0.299 1.00 52.75 79 VAL A C 1
ATOM 651 O O . VAL A 1 79 ? -37.022 4.910 0.127 1.00 52.75 79 VAL A O 1
ATOM 654 N N . LEU A 1 80 ? -37.235 2.904 -0.840 1.00 42.28 80 LEU A N 1
ATOM 655 C CA . LEU A 1 80 ? -38.689 2.929 -0.767 1.00 42.28 80 LEU A CA 1
ATOM 656 C C . LEU A 1 80 ? -39.121 2.820 0.706 1.00 42.28 80 LEU A C 1
ATOM 658 O O . LEU A 1 80 ? -38.821 1.812 1.352 1.00 42.28 80 LEU A O 1
ATOM 662 N N . PRO A 1 81 ? -39.925 3.768 1.217 1.00 43.38 81 PRO A N 1
ATOM 663 C CA . PRO A 1 81 ? -40.735 3.593 2.413 1.00 43.38 81 PRO A CA 1
ATOM 664 C C . PRO A 1 81 ? -41.934 2.691 2.070 1.00 43.38 81 PRO A C 1
ATOM 666 O O . PRO A 1 81 ? -43.093 3.065 2.210 1.00 43.38 81 PRO A O 1
ATOM 669 N N . GLY A 1 82 ? -41.661 1.480 1.578 1.00 42.09 82 GLY A N 1
ATOM 670 C CA . GLY A 1 82 ? -42.679 0.501 1.181 1.00 42.09 82 GLY A CA 1
ATOM 671 C C . GLY A 1 82 ? -43.413 -0.146 2.359 1.00 42.09 82 GLY A C 1
ATOM 672 O O . GLY A 1 82 ? -44.385 -0.861 2.150 1.00 42.09 82 GLY A O 1
ATOM 673 N N . ALA A 1 83 ? -42.980 0.118 3.595 1.00 48.12 83 ALA A N 1
ATOM 674 C CA . ALA A 1 83 ? -43.599 -0.422 4.804 1.00 48.12 83 ALA A CA 1
ATOM 675 C C . ALA A 1 83 ? -44.409 0.608 5.610 1.00 48.12 83 ALA A C 1
ATOM 677 O O . ALA A 1 83 ? -45.148 0.214 6.507 1.00 48.12 83 ALA A O 1
ATOM 678 N N . PHE A 1 84 ? -44.327 1.911 5.307 1.00 46.31 84 PHE A N 1
ATOM 679 C CA . PHE A 1 84 ? -44.973 2.928 6.154 1.00 46.31 84 PHE A CA 1
ATOM 680 C C . PHE A 1 84 ? -46.393 3.315 5.695 1.00 46.31 84 PHE A C 1
ATOM 682 O O . PHE A 1 84 ? -47.188 3.805 6.489 1.00 46.31 84 PHE A O 1
ATOM 689 N N . GLY A 1 85 ? -46.747 3.060 4.428 1.00 42.44 85 GLY A N 1
ATOM 690 C CA . GLY A 1 85 ? -48.045 3.449 3.846 1.00 42.44 85 GLY A CA 1
ATOM 691 C C . GLY A 1 85 ? -49.124 2.358 3.791 1.00 42.44 85 GLY A C 1
ATOM 692 O O . GLY A 1 85 ? -50.275 2.666 3.493 1.00 42.44 85 GLY A O 1
ATOM 693 N N . LEU A 1 86 ? -48.787 1.092 4.070 1.00 42.47 86 LEU A N 1
ATOM 694 C CA . LEU A 1 86 ? -49.729 -0.040 3.987 1.00 42.47 86 LEU A CA 1
ATOM 695 C C . LEU A 1 86 ? -50.300 -0.480 5.346 1.00 42.47 86 LEU A C 1
ATOM 697 O O . LEU A 1 86 ? -51.227 -1.285 5.376 1.00 42.47 86 LEU A O 1
ATOM 701 N N . TRP A 1 87 ? -49.804 0.074 6.458 1.00 41.66 87 TRP A N 1
ATOM 702 C CA . TRP A 1 87 ? -50.223 -0.312 7.814 1.00 41.66 87 TRP A CA 1
ATOM 703 C C . TRP A 1 87 ? -51.210 0.659 8.488 1.00 41.66 87 TRP A C 1
ATOM 705 O O . TRP A 1 87 ? -51.603 0.430 9.625 1.00 41.66 87 TRP A O 1
ATOM 715 N N . THR A 1 88 ? -51.665 1.721 7.805 1.00 48.94 88 THR A N 1
ATOM 716 C CA . THR A 1 88 ? -52.601 2.714 8.387 1.00 48.94 88 THR A CA 1
ATOM 717 C C . THR A 1 88 ? -53.967 2.793 7.693 1.00 48.94 88 THR A C 1
ATOM 719 O O . THR A 1 88 ? -54.793 3.626 8.054 1.00 48.94 88 THR A O 1
ATOM 722 N N . ARG A 1 89 ? -54.260 1.915 6.719 1.00 42.66 89 ARG A N 1
ATOM 723 C CA . ARG A 1 89 ? -55.557 1.886 6.000 1.00 42.66 89 ARG A CA 1
ATOM 724 C C . ARG A 1 89 ? -56.237 0.513 5.927 1.00 42.66 89 ARG A C 1
ATOM 726 O O . ARG A 1 89 ? -57.050 0.286 5.034 1.00 42.66 89 ARG A O 1
ATOM 733 N N . ARG A 1 90 ? -55.947 -0.417 6.846 1.00 41.75 90 ARG A N 1
ATOM 734 C CA . ARG A 1 90 ? -56.671 -1.705 6.892 1.00 41.75 90 ARG A CA 1
ATOM 735 C C . ARG A 1 90 ? -56.875 -2.290 8.290 1.00 41.75 90 ARG A C 1
ATOM 737 O O . ARG A 1 90 ? -56.751 -3.489 8.477 1.00 41.75 90 ARG A O 1
ATOM 744 N N . ILE A 1 91 ? -57.240 -1.439 9.240 1.00 37.56 91 ILE A N 1
ATOM 745 C CA . ILE A 1 91 ? -58.059 -1.806 10.403 1.00 37.56 91 ILE A CA 1
ATOM 746 C C . ILE A 1 91 ? -58.793 -0.537 10.832 1.00 37.56 91 ILE A C 1
ATOM 748 O O . ILE A 1 91 ? -58.308 0.251 11.632 1.00 37.56 91 ILE A O 1
ATOM 752 N N . GLY A 1 92 ? -59.925 -0.298 10.171 1.00 45.78 92 GLY A N 1
ATOM 753 C CA . GLY A 1 92 ? -61.024 0.449 10.760 1.00 45.78 92 GLY A CA 1
ATOM 754 C C . GLY A 1 92 ? -61.921 -0.555 11.473 1.00 45.78 92 GLY A C 1
ATOM 755 O O . GLY A 1 92 ? -62.757 -1.174 10.818 1.00 45.78 92 GLY A O 1
ATOM 756 N N . TRP A 1 93 ? -61.639 -0.748 12.759 1.00 43.38 93 TRP A N 1
ATOM 757 C CA . TRP A 1 93 ? -62.549 -0.941 13.890 1.00 43.38 93 TRP A CA 1
ATOM 758 C C . TRP A 1 93 ? -61.850 -0.301 15.088 1.00 43.38 93 TRP A C 1
ATOM 760 O O . TRP A 1 93 ? -60.626 -0.538 15.221 1.00 43.38 93 TRP A O 1
#

Secondary structure (DSSP, 8-state):
--HHHHTTTS-TT--TT-TT--HHHHHHHHHHHHHHTS-S-------TTHHHHS-HHHHHHHHHHHHHHHHHTS-GGGS--TTTSSSSSS---

pLDDT: mean 70.08, std 16.98, range [37.56, 92.19]